Protein AF-A0A7X4F585-F1 (afdb_monomer)

Sequence (140 aa):
MANHPDQGALLEEEERNAAQSAGTGHWVRLRQEAQLLRRVLLQQGEAIQLWRQRQQEALAGHNRTLARQCADHEHRCRQEGQVMWQRLEMIGSLPPEAWRTTTAQGGWRVTEAPASLQQSWANFVVERELQELQRQAGKG

Foldseek 3Di:
DDPDPVVVVVVVVVVVVVLVVLLVVLLVLLVVLLVLLVVQLVVLVVLLVVLCVLLVVCVVVVNNVLSVLSVVLSVVSVVLSVVSVVSSVVSVPDDSVVSSVDHHDDDRHGRDRDPVSVVVSVVSVVVVVVVVVVVVVVVD

Solvent-accessible surface area (backbone atoms only — not comparable to full-atom values): 7636 Å² total; per-residue (Å²): 136,81,84,58,82,64,57,61,56,52,51,54,49,52,51,50,52,51,51,51,52,50,27,54,53,27,40,54,44,39,52,51,35,48,52,49,41,56,54,35,47,52,53,29,50,51,50,33,51,52,27,51,50,50,17,52,53,26,48,76,70,68,35,60,67,60,17,49,54,27,47,56,50,26,50,50,30,50,55,55,40,49,55,47,48,53,51,42,51,51,63,73,68,55,53,81,75,49,39,46,72,47,78,60,72,79,87,85,64,61,75,75,77,55,68,67,59,54,49,55,50,53,52,50,52,53,55,52,54,52,52,51,51,51,58,54,64,76,72,111

Secondary structure (DSSP, 8-state):
----THHHHHHHHHHHHHHHHHHHHHHHHHHHHHHHHHHHHHHHHHHHHHHHHHHHHHHHTT-HHHHHHHHHHHHHHHHHHHHHHHHHHHHHT--TTGGGTPPPP------PPPHHHHHHHHHHHHHHHHHHHHHHHTT-

Radius of gyration: 26.68 Å; Cα contacts (8 Å, |Δi|>4): 91; chains: 1; bounding box: 58×24×91 Å

pLDDT: mean 88.34, std 14.0, range [43.84, 98.5]

Nearest PDB structures (foldseek):
  6zvt-assembly1_A  TM=5.135E-01  e=1.633E-01  Nostoc punctiforme
  9eon-assembly1_A  TM=4.734E-01  e=2.419E-01  Synechocystis sp. PCC 6803
  9eom-assembly1_A-60  TM=4.720E-01  e=3.203E-01  Synechocystis sp. PCC 6803
  8to0-assembly1_z4  TM=4.113E-01  e=7.855E+00  Mus musculus

Mean predicted aligned error: 8.58 Å

Structure (mmCIF, N/CA/C/O backbone):
data_AF-A0A7X4F585-F1
#
_entry.id   AF-A0A7X4F585-F1
#
loop_
_atom_site.group_PDB
_atom_site.id
_atom_site.type_symbol
_atom_site.label_atom_id
_atom_site.label_alt_id
_atom_site.label_comp_id
_atom_site.label_asym_id
_atom_site.label_entity_id
_atom_site.label_seq_id
_atom_site.pdbx_PDB_ins_code
_atom_site.Cartn_x
_atom_site.Cartn_y
_atom_site.Cartn_z
_atom_site.occupancy
_atom_site.B_iso_or_equiv
_atom_site.auth_seq_id
_atom_site.auth_comp_id
_atom_site.auth_asym_id
_atom_site.auth_atom_id
_atom_site.pdbx_PDB_model_num
ATOM 1 N N . MET A 1 1 ? 40.100 16.026 -50.854 1.00 43.84 1 MET A N 1
ATOM 2 C CA . MET A 1 1 ? 39.215 15.698 -49.718 1.00 43.84 1 MET A CA 1
ATOM 3 C C . MET A 1 1 ? 38.523 14.386 -50.050 1.00 43.84 1 MET A C 1
ATOM 5 O O . MET A 1 1 ? 37.568 14.397 -50.811 1.00 43.84 1 MET A O 1
ATOM 9 N N . ALA A 1 2 ? 39.091 13.259 -49.617 1.00 44.94 2 ALA A N 1
ATOM 10 C CA . ALA A 1 2 ? 38.515 11.941 -49.861 1.00 44.94 2 ALA A CA 1
ATOM 11 C C . ALA A 1 2 ? 37.603 11.589 -48.680 1.00 44.94 2 ALA A C 1
ATOM 13 O O . ALA A 1 2 ? 38.094 11.295 -47.594 1.00 44.94 2 ALA A O 1
ATOM 14 N N . ASN A 1 3 ? 36.285 11.664 -48.882 1.00 51.06 3 ASN A N 1
ATOM 15 C CA . ASN A 1 3 ? 35.334 10.984 -48.006 1.00 51.06 3 ASN A CA 1
ATOM 16 C C . ASN A 1 3 ? 35.526 9.487 -48.246 1.00 51.06 3 ASN A C 1
ATOM 18 O O . ASN A 1 3 ? 35.176 8.979 -49.312 1.00 51.06 3 ASN A O 1
ATOM 22 N N . HIS A 1 4 ? 36.172 8.809 -47.300 1.00 47.16 4 HIS A N 1
ATOM 23 C CA . HIS A 1 4 ? 36.396 7.375 -47.388 1.00 47.16 4 HIS A CA 1
ATOM 24 C C . HIS A 1 4 ? 35.045 6.651 -47.240 1.00 47.16 4 HIS A C 1
ATOM 26 O O . HIS A 1 4 ? 34.365 6.866 -46.237 1.00 47.16 4 HIS A O 1
ATOM 32 N N . PRO A 1 5 ? 34.651 5.787 -48.196 1.00 57.41 5 PRO A N 1
ATOM 33 C CA . PRO A 1 5 ? 33.362 5.080 -48.176 1.00 57.41 5 PRO A CA 1
ATOM 34 C C . PRO A 1 5 ? 33.188 4.141 -46.969 1.00 57.41 5 PRO A C 1
ATOM 36 O O . PRO A 1 5 ? 32.078 3.711 -46.680 1.00 57.41 5 PRO A O 1
ATOM 39 N N . ASP A 1 6 ? 34.271 3.875 -46.240 1.00 59.28 6 ASP A N 1
ATOM 40 C CA . ASP A 1 6 ? 34.323 3.035 -45.042 1.00 59.28 6 ASP A CA 1
ATOM 41 C C . ASP A 1 6 ? 33.863 3.770 -43.762 1.00 59.28 6 ASP A C 1
ATOM 43 O O . ASP A 1 6 ? 33.423 3.150 -42.799 1.00 59.28 6 ASP A O 1
ATOM 47 N N . GLN A 1 7 ? 33.887 5.113 -43.747 1.00 56.91 7 GLN A N 1
ATOM 48 C CA . GLN A 1 7 ? 33.471 5.901 -42.573 1.00 56.91 7 GLN A CA 1
ATOM 49 C C . GLN A 1 7 ? 31.955 5.871 -42.336 1.00 56.91 7 GLN A C 1
ATOM 51 O O . GLN A 1 7 ? 31.518 5.902 -41.190 1.00 56.91 7 GLN A O 1
ATOM 56 N N . GLY A 1 8 ? 31.147 5.784 -43.398 1.00 63.88 8 GLY A N 1
ATOM 57 C CA . GLY A 1 8 ? 29.690 5.671 -43.267 1.00 63.88 8 GLY A CA 1
ATOM 58 C C . GLY A 1 8 ? 29.258 4.325 -42.679 1.00 63.88 8 GLY A C 1
ATOM 59 O O . GLY A 1 8 ? 28.366 4.280 -41.840 1.00 63.88 8 GLY A O 1
ATOM 60 N N . ALA A 1 9 ? 29.941 3.242 -43.061 1.00 67.12 9 ALA A N 1
ATOM 61 C CA . ALA A 1 9 ? 29.659 1.901 -42.556 1.00 67.12 9 ALA A CA 1
ATOM 62 C C . ALA A 1 9 ? 30.000 1.758 -41.063 1.00 67.12 9 ALA A C 1
ATOM 64 O O . ALA A 1 9 ? 29.220 1.174 -40.314 1.00 67.12 9 ALA A O 1
ATOM 65 N N . LEU A 1 10 ? 31.117 2.349 -40.622 1.00 65.50 10 LEU A N 1
ATOM 66 C CA . LEU A 1 10 ? 31.521 2.360 -39.212 1.00 65.50 10 LEU A CA 1
ATOM 67 C C . LEU A 1 10 ? 30.543 3.150 -38.331 1.00 65.50 10 LEU A C 1
ATOM 69 O O . LEU A 1 10 ? 30.186 2.682 -37.254 1.00 65.50 10 LEU A O 1
ATOM 73 N N . LEU A 1 11 ? 30.062 4.305 -38.803 1.00 68.62 11 LEU A N 1
ATOM 74 C CA . LEU A 1 11 ? 29.063 5.097 -38.079 1.00 68.62 11 LEU A CA 1
ATOM 75 C C . LEU A 1 11 ? 27.720 4.358 -37.972 1.00 68.62 11 LEU A C 1
ATOM 77 O O . LEU A 1 11 ? 27.142 4.302 -36.890 1.00 68.62 11 LEU A O 1
ATOM 81 N N . GLU A 1 12 ? 27.249 3.721 -39.048 1.00 71.44 12 GLU A N 1
ATOM 82 C CA . GLU A 1 12 ? 26.033 2.896 -38.999 1.00 71.44 12 GLU A CA 1
ATOM 83 C C . GLU A 1 12 ? 26.171 1.687 -38.055 1.00 71.44 12 GLU A C 1
ATOM 85 O O . GLU A 1 12 ? 25.202 1.279 -37.410 1.00 71.44 12 GLU A O 1
ATOM 90 N N . GLU A 1 13 ? 27.357 1.081 -37.978 1.00 72.75 13 GLU A N 1
ATOM 91 C CA . GLU A 1 13 ? 27.632 -0.045 -37.085 1.00 72.75 13 GLU A CA 1
ATOM 92 C C . GLU A 1 13 ? 27.703 0.393 -35.614 1.00 72.75 13 GLU A C 1
ATOM 94 O O . GLU A 1 13 ? 27.109 -0.261 -34.751 1.00 72.75 13 GLU A O 1
ATOM 99 N N . GLU A 1 14 ? 28.331 1.534 -35.319 1.00 68.31 14 GLU A N 1
ATOM 100 C CA . GLU A 1 14 ? 28.312 2.153 -33.989 1.00 68.31 14 GLU A CA 1
ATOM 101 C C . GLU A 1 14 ? 26.889 2.536 -33.556 1.00 68.31 14 GLU A C 1
ATOM 103 O O . GLU A 1 14 ? 26.487 2.232 -32.429 1.00 68.31 14 GLU A O 1
ATOM 108 N N . GLU A 1 15 ? 26.086 3.118 -34.452 1.00 69.56 15 GLU A N 1
ATOM 109 C CA . GLU A 1 15 ? 24.680 3.444 -34.191 1.00 69.56 15 GLU A CA 1
ATOM 110 C C . GLU A 1 15 ? 23.839 2.187 -33.923 1.00 69.56 15 GLU A C 1
ATOM 112 O O . GLU A 1 15 ? 23.046 2.154 -32.973 1.00 69.56 15 GLU A O 1
ATOM 117 N N . ARG A 1 16 ? 24.040 1.111 -34.697 1.00 67.88 16 ARG A N 1
ATOM 118 C CA . ARG A 1 16 ? 23.380 -0.185 -34.459 1.00 67.88 16 ARG A CA 1
ATOM 119 C C . ARG A 1 16 ? 23.792 -0.789 -33.119 1.00 67.88 16 ARG A C 1
ATOM 121 O 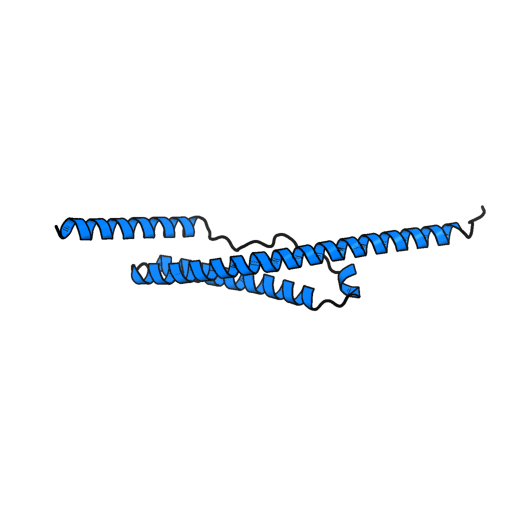O . ARG A 1 16 ? 22.922 -1.266 -32.387 1.00 67.88 16 ARG A O 1
ATOM 128 N N . ASN A 1 17 ? 25.073 -0.745 -32.766 1.00 66.44 17 ASN A N 1
ATOM 129 C CA . ASN A 1 17 ? 25.582 -1.267 -31.496 1.00 66.44 17 ASN A CA 1
ATOM 130 C C . ASN A 1 17 ? 25.069 -0.461 -30.292 1.00 66.44 17 ASN A C 1
ATOM 132 O O . ASN A 1 17 ? 24.675 -1.042 -29.272 1.00 66.44 17 ASN A O 1
ATOM 136 N N . ALA A 1 18 ? 24.993 0.866 -30.416 1.00 60.47 18 ALA A N 1
ATOM 137 C CA . ALA A 1 18 ? 24.404 1.742 -29.408 1.00 60.47 18 ALA A CA 1
ATOM 138 C C . ALA A 1 18 ? 22.900 1.468 -29.233 1.00 60.47 18 ALA A C 1
ATOM 140 O O . ALA A 1 18 ? 22.427 1.319 -28.104 1.00 60.47 18 ALA A O 1
ATOM 141 N N . ALA A 1 19 ? 22.155 1.313 -30.333 1.00 62.62 19 ALA A N 1
ATOM 142 C CA . ALA A 1 19 ? 20.730 0.985 -30.307 1.00 62.62 19 ALA A CA 1
ATOM 143 C C . ALA A 1 19 ? 20.456 -0.402 -29.696 1.00 62.62 19 ALA A C 1
ATOM 145 O O . ALA A 1 19 ? 19.513 -0.564 -28.915 1.00 62.62 19 ALA A O 1
ATOM 146 N N . GLN A 1 20 ? 21.291 -1.402 -29.996 1.00 64.38 20 GLN A N 1
ATOM 147 C CA . GLN A 1 20 ? 21.198 -2.737 -29.394 1.00 64.38 20 GLN A CA 1
ATOM 148 C C . GLN A 1 20 ? 21.499 -2.712 -27.891 1.00 64.38 20 GLN A C 1
ATOM 150 O O . GLN A 1 20 ? 20.757 -3.300 -27.097 1.00 64.38 20 GLN A O 1
ATOM 155 N N . SER A 1 21 ? 22.539 -1.986 -27.478 1.00 61.84 21 SER A N 1
ATOM 156 C CA . SER A 1 21 ? 22.902 -1.838 -26.064 1.00 61.84 21 SER A CA 1
ATOM 157 C C . SER A 1 21 ? 21.816 -1.096 -25.275 1.00 61.84 21 SER A C 1
ATOM 159 O O . SER A 1 21 ? 21.405 -1.546 -24.202 1.00 61.84 21 SER A O 1
ATOM 161 N N . ALA A 1 22 ? 21.273 -0.011 -25.836 1.00 61.88 22 ALA A N 1
ATOM 162 C CA . ALA A 1 22 ? 20.170 0.745 -25.246 1.00 61.88 22 ALA A CA 1
ATOM 163 C C . ALA A 1 22 ? 18.883 -0.092 -25.139 1.00 61.88 22 ALA A C 1
ATOM 165 O O . ALA A 1 22 ? 18.253 -0.122 -24.080 1.00 61.88 22 ALA A O 1
ATOM 166 N N . GLY A 1 23 ? 18.526 -0.840 -26.190 1.00 62.94 23 GLY A N 1
ATOM 167 C CA . GLY A 1 23 ? 17.368 -1.740 -26.185 1.00 62.94 23 GLY A CA 1
ATOM 168 C C . GLY A 1 23 ? 17.484 -2.863 -25.148 1.00 62.94 23 GLY A C 1
ATOM 169 O O . GLY A 1 23 ? 16.498 -3.205 -24.493 1.00 62.94 23 GLY A O 1
ATOM 170 N N . THR A 1 24 ? 18.697 -3.381 -24.932 1.00 68.88 24 THR A N 1
ATOM 171 C CA . THR A 1 24 ? 18.981 -4.372 -23.881 1.00 68.88 24 THR A CA 1
ATOM 172 C C . THR A 1 24 ? 18.815 -3.758 -22.485 1.00 68.88 24 THR A C 1
ATOM 174 O O . THR A 1 24 ? 18.202 -4.363 -21.604 1.00 68.88 24 THR A O 1
ATOM 177 N N . GLY A 1 25 ? 19.275 -2.517 -22.289 1.00 75.50 25 GLY A N 1
ATOM 178 C CA . GLY A 1 25 ? 19.095 -1.770 -21.041 1.00 75.50 25 GLY A CA 1
ATOM 179 C C . GLY A 1 25 ? 17.629 -1.455 -20.715 1.00 75.50 25 GLY A C 1
ATOM 180 O O . GLY A 1 25 ? 17.220 -1.570 -19.557 1.00 75.50 25 GLY A O 1
ATOM 181 N N . HIS A 1 26 ? 16.816 -1.108 -21.716 1.00 79.62 26 HIS A N 1
ATOM 182 C CA . HIS A 1 26 ? 15.382 -0.858 -21.528 1.00 79.62 26 HIS A CA 1
ATOM 183 C C . HIS A 1 26 ? 14.617 -2.112 -21.114 1.00 79.62 26 HIS A C 1
ATOM 185 O O . HIS A 1 26 ? 13.840 -2.066 -20.157 1.00 79.62 26 HIS A O 1
ATOM 191 N N . TRP A 1 27 ? 14.902 -3.251 -21.748 1.00 82.19 27 TRP A N 1
ATOM 192 C CA . TRP A 1 27 ? 14.273 -4.517 -21.384 1.00 82.19 27 TRP A CA 1
ATOM 193 C C . TRP A 1 27 ? 14.545 -4.907 -19.924 1.00 82.19 27 TRP A C 1
ATOM 195 O O . TRP A 1 27 ? 13.621 -5.275 -19.193 1.00 82.19 27 TRP A O 1
ATOM 205 N N . VAL A 1 28 ? 15.797 -4.770 -19.466 1.00 86.44 28 VAL A N 1
ATOM 206 C CA . VAL A 1 28 ? 16.169 -5.065 -18.072 1.00 86.44 28 VAL A CA 1
ATOM 207 C C . VAL A 1 28 ? 15.393 -4.172 -17.102 1.00 86.44 28 VAL A C 1
ATOM 209 O O . VAL A 1 28 ? 14.856 -4.669 -16.111 1.00 86.44 28 VAL A O 1
ATOM 212 N N . ARG A 1 29 ? 15.279 -2.871 -17.395 1.00 89.75 29 ARG A N 1
ATOM 213 C CA . ARG A 1 29 ? 14.562 -1.912 -16.539 1.00 89.75 29 ARG A CA 1
ATOM 214 C C . ARG A 1 29 ? 13.059 -2.189 -16.475 1.00 89.75 29 ARG A C 1
ATOM 216 O O . ARG A 1 29 ? 12.501 -2.177 -15.383 1.00 89.75 29 ARG A O 1
ATOM 223 N N . LEU A 1 30 ? 12.410 -2.502 -17.598 1.00 92.12 30 LEU A N 1
ATOM 224 C CA . LEU A 1 30 ? 10.989 -2.886 -17.613 1.00 92.12 30 LEU A CA 1
ATOM 225 C C . LEU A 1 30 ? 10.735 -4.179 -16.841 1.00 92.12 30 LEU A C 1
ATOM 227 O O . LEU A 1 30 ? 9.744 -4.306 -16.121 1.00 92.12 30 LEU A O 1
ATOM 231 N N . ARG A 1 31 ? 11.650 -5.147 -16.947 1.00 91.19 31 ARG A N 1
ATOM 232 C CA . ARG A 1 31 ? 11.558 -6.388 -16.177 1.00 91.19 31 ARG A CA 1
ATOM 233 C C . ARG A 1 31 ? 11.683 -6.125 -14.675 1.00 91.19 31 ARG A C 1
ATOM 235 O O . ARG A 1 31 ? 10.914 -6.698 -13.902 1.00 91.19 31 ARG A O 1
ATOM 242 N N . GLN A 1 32 ? 12.616 -5.264 -14.271 1.00 93.12 32 GLN A N 1
ATOM 243 C CA . GLN A 1 32 ? 12.771 -4.833 -12.879 1.00 93.12 32 GLN A CA 1
ATOM 244 C C . GLN A 1 32 ? 11.526 -4.093 -12.379 1.00 93.12 32 GLN A C 1
ATOM 246 O O . GLN A 1 32 ? 11.042 -4.385 -11.288 1.00 93.12 32 GLN A O 1
ATOM 251 N N . GLU A 1 33 ? 10.956 -3.203 -13.193 1.00 95.19 33 GLU A N 1
ATOM 252 C CA . GLU A 1 33 ? 9.699 -2.521 -12.882 1.00 95.19 33 GLU A CA 1
ATOM 253 C C . GLU A 1 33 ? 8.559 -3.523 -12.655 1.00 95.19 33 GLU A C 1
ATOM 255 O O . GLU A 1 33 ? 7.888 -3.466 -11.627 1.00 95.19 33 GLU A O 1
ATOM 260 N N . ALA A 1 34 ? 8.364 -4.490 -13.556 1.00 95.25 34 ALA A N 1
ATOM 261 C CA . ALA A 1 34 ? 7.321 -5.504 -13.408 1.00 95.25 34 ALA A CA 1
ATOM 262 C C . ALA A 1 34 ? 7.517 -6.384 -12.160 1.00 95.25 34 ALA A C 1
ATOM 264 O O . ALA A 1 34 ? 6.547 -6.852 -11.562 1.00 95.25 34 ALA A O 1
ATOM 265 N N . GLN A 1 35 ? 8.763 -6.653 -11.758 1.00 95.75 35 GLN A N 1
ATOM 266 C CA . GLN A 1 35 ? 9.059 -7.346 -10.499 1.00 95.75 35 GLN A CA 1
ATOM 267 C C . GLN A 1 35 ? 8.709 -6.481 -9.283 1.00 95.75 35 GLN A C 1
ATOM 269 O O . GLN A 1 35 ? 8.073 -6.975 -8.350 1.00 95.75 35 GLN A O 1
ATOM 274 N N . LEU A 1 36 ? 9.074 -5.196 -9.310 1.00 96.81 36 LEU A N 1
ATOM 275 C CA . LEU A 1 36 ? 8.736 -4.241 -8.259 1.00 96.81 36 LEU A CA 1
ATOM 276 C C . LEU A 1 36 ? 7.217 -4.094 -8.112 1.00 96.81 36 LEU A C 1
ATOM 278 O O . LEU A 1 36 ? 6.707 -4.237 -7.006 1.00 96.81 36 LEU A O 1
ATOM 282 N N . LEU A 1 37 ? 6.493 -3.900 -9.217 1.00 97.69 37 LEU A N 1
ATOM 283 C CA . LEU A 1 37 ? 5.033 -3.801 -9.239 1.00 97.69 37 LEU A CA 1
ATOM 284 C C . LEU A 1 37 ? 4.369 -5.023 -8.605 1.00 97.69 37 LEU A C 1
ATOM 286 O O . LEU A 1 37 ? 3.525 -4.858 -7.733 1.00 97.69 37 LEU A O 1
ATOM 290 N N . ARG A 1 38 ? 4.781 -6.247 -8.971 1.00 97.69 38 ARG A N 1
ATOM 291 C CA . ARG A 1 38 ? 4.247 -7.479 -8.356 1.00 97.69 38 ARG A CA 1
ATOM 292 C C . ARG A 1 38 ? 4.439 -7.492 -6.843 1.00 97.69 38 ARG A C 1
ATOM 294 O O . ARG A 1 38 ? 3.505 -7.808 -6.115 1.00 97.69 38 ARG A O 1
ATOM 301 N N . ARG A 1 39 ? 5.636 -7.139 -6.368 1.00 97.69 39 ARG A N 1
ATOM 302 C CA . ARG A 1 39 ? 5.928 -7.086 -4.931 1.00 97.69 39 ARG A CA 1
ATOM 303 C C . ARG A 1 39 ? 5.065 -6.041 -4.227 1.00 97.69 39 ARG A C 1
ATOM 305 O O . ARG A 1 39 ? 4.457 -6.351 -3.208 1.00 97.69 39 ARG A O 1
ATOM 312 N N . VAL A 1 40 ? 5.008 -4.827 -4.770 1.00 97.75 40 VAL A N 1
ATOM 313 C CA . VAL A 1 40 ? 4.247 -3.723 -4.175 1.00 97.75 40 VAL A CA 1
ATOM 314 C C . VAL A 1 40 ? 2.752 -4.033 -4.177 1.00 97.75 40 VAL A C 1
ATOM 316 O O . VAL A 1 40 ? 2.108 -3.800 -3.168 1.00 97.75 40 VAL A O 1
ATOM 319 N N . LEU A 1 41 ? 2.205 -4.633 -5.236 1.00 98.19 41 LEU A N 1
ATOM 320 C CA . LEU A 1 41 ? 0.797 -5.045 -5.308 1.00 98.19 41 LEU A CA 1
ATOM 321 C C . LEU A 1 41 ? 0.407 -6.053 -4.219 1.00 98.19 41 LEU A C 1
ATOM 323 O O . LEU A 1 41 ? -0.684 -5.950 -3.661 1.00 98.19 41 LEU A O 1
ATOM 327 N N . LEU A 1 42 ? 1.288 -7.001 -3.883 1.00 98.00 42 LEU A N 1
ATOM 328 C CA . LEU A 1 42 ? 1.046 -7.933 -2.775 1.00 98.00 42 LEU A CA 1
ATOM 329 C C . LEU A 1 42 ? 0.976 -7.189 -1.436 1.00 98.00 42 LEU A C 1
ATOM 331 O O . LEU A 1 42 ? 0.010 -7.345 -0.691 1.00 98.00 42 LEU A O 1
ATOM 335 N N . GLN A 1 43 ? 1.945 -6.308 -1.178 1.00 97.44 43 GLN A N 1
ATOM 336 C CA . GLN A 1 43 ? 1.968 -5.478 0.031 1.00 97.44 43 GLN A CA 1
ATOM 337 C C . GLN A 1 43 ? 0.781 -4.499 0.087 1.00 97.44 43 GLN A C 1
ATOM 339 O O . GLN A 1 43 ? 0.228 -4.228 1.149 1.00 97.44 43 GLN A O 1
ATOM 344 N N . GLN A 1 44 ? 0.346 -3.993 -1.066 1.00 97.50 44 GLN A N 1
ATOM 345 C CA . GLN A 1 44 ? -0.839 -3.155 -1.207 1.00 97.50 44 GLN A CA 1
ATOM 346 C C . GLN A 1 44 ? -2.109 -3.928 -0.826 1.00 97.50 44 GLN A C 1
ATOM 348 O O . GLN A 1 44 ? -2.985 -3.388 -0.150 1.00 97.50 44 GLN A O 1
ATOM 353 N N . GLY A 1 45 ? -2.194 -5.205 -1.216 1.00 97.56 45 GLY A N 1
ATOM 354 C CA . GLY A 1 45 ? -3.256 -6.121 -0.804 1.00 97.56 45 GLY A CA 1
ATOM 355 C C . GLY A 1 45 ? -3.291 -6.340 0.710 1.00 97.56 45 GLY A C 1
ATOM 356 O O . GLY A 1 45 ? -4.363 -6.265 1.311 1.00 97.56 45 GLY A O 1
ATOM 357 N N . GLU A 1 46 ? -2.132 -6.534 1.343 1.00 98.06 46 GLU A N 1
ATOM 358 C CA . GLU A 1 46 ? -2.015 -6.614 2.807 1.00 98.06 46 GLU A CA 1
ATOM 359 C C . GLU A 1 46 ? -2.486 -5.317 3.482 1.00 98.06 46 GLU A C 1
ATOM 361 O O . GLU A 1 46 ? -3.280 -5.361 4.423 1.00 98.06 46 GLU A O 1
ATOM 366 N N . ALA A 1 47 ? -2.077 -4.155 2.960 1.00 97.56 47 ALA A N 1
ATOM 367 C CA . ALA A 1 47 ? -2.513 -2.855 3.466 1.00 97.56 47 ALA A CA 1
ATOM 368 C C . ALA A 1 47 ? -4.040 -2.680 3.367 1.00 97.56 47 ALA A C 1
ATOM 370 O O . ALA A 1 47 ? -4.671 -2.222 4.319 1.00 97.56 47 ALA A O 1
ATOM 371 N N . ILE A 1 48 ? -4.657 -3.088 2.253 1.00 98.44 48 ILE A N 1
ATOM 372 C CA . ILE A 1 48 ? -6.120 -3.074 2.077 1.00 98.44 48 ILE A CA 1
ATOM 373 C C . ILE A 1 48 ? -6.815 -3.903 3.162 1.00 98.44 48 ILE A C 1
ATOM 375 O O . ILE A 1 48 ? -7.775 -3.431 3.777 1.00 98.44 48 ILE A O 1
ATOM 379 N N . GLN A 1 49 ? -6.340 -5.125 3.419 1.00 98.31 49 GLN A N 1
ATOM 380 C CA . GLN A 1 49 ? -6.944 -5.983 4.441 1.00 98.31 49 GLN A CA 1
ATOM 381 C C . GLN A 1 49 ? -6.772 -5.395 5.840 1.00 98.31 49 GLN A C 1
ATOM 383 O O . GLN A 1 49 ? -7.741 -5.338 6.596 1.00 98.31 49 GLN A O 1
ATOM 388 N N . LEU A 1 50 ? -5.579 -4.884 6.152 1.00 98.25 50 LEU A N 1
ATOM 389 C CA . LEU A 1 50 ? -5.298 -4.222 7.421 1.00 98.25 50 LEU A CA 1
ATOM 390 C C . LEU A 1 50 ? -6.273 -3.066 7.670 1.00 98.25 50 LEU A C 1
ATOM 392 O O . LEU A 1 50 ? -6.908 -3.006 8.719 1.00 98.25 50 LEU A O 1
ATOM 396 N N . TRP A 1 51 ? -6.432 -2.149 6.716 1.00 98.12 51 TRP A N 1
ATOM 397 C CA . TRP A 1 51 ? -7.291 -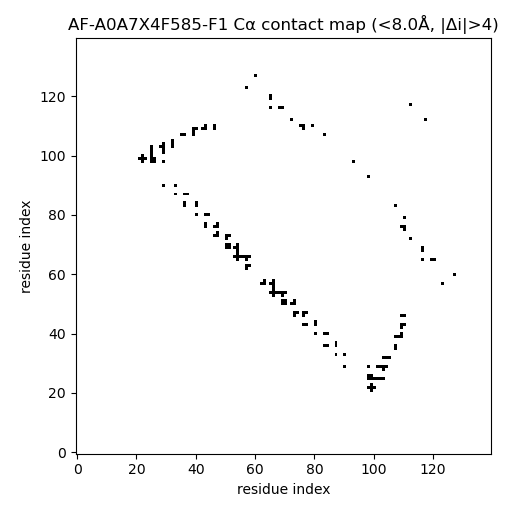0.978 6.914 1.00 98.12 51 TRP A CA 1
ATOM 398 C C . TRP A 1 51 ? -8.781 -1.313 6.925 1.00 98.12 51 TRP A C 1
ATOM 400 O O . TRP A 1 51 ? -9.537 -0.685 7.669 1.00 98.12 51 TRP A O 1
ATOM 410 N N . ARG A 1 52 ? -9.195 -2.357 6.201 1.00 98.44 52 ARG A N 1
ATOM 411 C CA . ARG A 1 52 ? -10.546 -2.920 6.312 1.00 98.44 52 ARG A CA 1
ATOM 412 C C . ARG A 1 52 ? -10.803 -3.511 7.700 1.00 98.44 52 ARG A C 1
ATOM 414 O O . ARG A 1 52 ? -11.866 -3.273 8.268 1.00 98.44 52 ARG A O 1
ATOM 421 N N . GLN A 1 53 ? -9.852 -4.258 8.258 1.00 98.38 53 GLN A N 1
ATOM 422 C CA . GLN A 1 53 ? -9.961 -4.795 9.616 1.00 98.38 53 GLN A CA 1
ATOM 423 C C . GLN A 1 53 ? -10.061 -3.656 10.641 1.00 98.38 53 GLN A C 1
ATOM 425 O O . GLN A 1 53 ? -10.984 -3.626 11.452 1.00 98.38 53 GLN A O 1
ATOM 430 N N . ARG A 1 54 ? -9.176 -2.659 10.540 1.00 98.25 54 ARG A N 1
ATOM 431 C CA . ARG A 1 54 ? -9.177 -1.476 11.414 1.00 98.25 54 ARG A CA 1
ATOM 432 C C . ARG A 1 54 ? -10.495 -0.705 11.365 1.00 98.25 54 ARG A C 1
ATOM 434 O O . ARG A 1 54 ? -11.008 -0.282 12.397 1.00 98.25 54 ARG A O 1
ATOM 441 N N . GLN A 1 55 ? -11.094 -0.570 10.183 1.00 98.31 55 GLN A N 1
ATOM 442 C CA . GLN A 1 55 ? -12.433 0.002 10.042 1.00 98.31 55 GLN A CA 1
ATOM 443 C C . GLN A 1 55 ? -13.474 -0.779 10.861 1.00 98.31 55 GLN A C 1
ATOM 445 O O . GLN A 1 55 ? -14.284 -0.165 11.555 1.00 98.31 55 GLN A O 1
ATOM 450 N N . GLN A 1 56 ? -13.478 -2.113 10.778 1.00 98.06 56 GLN A N 1
ATOM 451 C CA . GLN A 1 56 ? -14.435 -2.956 11.505 1.00 98.06 56 GLN A CA 1
ATOM 452 C C . GLN A 1 56 ? -14.248 -2.846 13.022 1.00 98.06 56 GLN A C 1
ATOM 454 O O . GLN A 1 56 ? -15.225 -2.693 13.754 1.00 98.06 56 GLN A O 1
ATOM 459 N N . GLU A 1 57 ? -13.003 -2.845 13.490 1.00 97.50 57 GLU A N 1
ATOM 460 C CA . GLU A 1 57 ? -12.663 -2.658 14.902 1.00 97.50 57 GLU A CA 1
ATOM 461 C C . GLU A 1 57 ? -13.089 -1.276 15.421 1.00 97.50 57 GLU A C 1
ATOM 463 O O . GLU A 1 57 ? -13.711 -1.177 16.481 1.00 97.50 57 GLU A O 1
ATOM 468 N N . ALA A 1 58 ? -12.847 -0.207 14.655 1.00 96.88 58 ALA A N 1
ATOM 469 C CA . ALA A 1 58 ? -13.307 1.137 15.003 1.00 96.88 58 ALA A CA 1
ATOM 470 C C . ALA A 1 58 ? -14.843 1.226 15.072 1.00 96.88 58 ALA A C 1
ATOM 472 O O . ALA A 1 58 ? -15.381 1.877 15.969 1.00 96.88 58 ALA A O 1
ATOM 473 N N . LEU A 1 59 ? -15.565 0.542 14.173 1.00 97.19 59 LEU A N 1
ATOM 474 C CA . LEU A 1 59 ? -17.031 0.449 14.226 1.00 97.19 59 LEU A CA 1
ATOM 475 C C . LEU A 1 59 ? -17.516 -0.301 15.470 1.00 97.19 59 LEU A C 1
ATOM 477 O O . LEU A 1 59 ? -18.463 0.155 16.114 1.00 97.19 59 LEU A O 1
ATOM 481 N N . ALA A 1 60 ? -16.863 -1.410 15.825 1.00 95.06 60 ALA A N 1
ATOM 482 C CA . ALA A 1 60 ? -17.163 -2.171 17.037 1.00 95.06 60 ALA A CA 1
ATOM 483 C C . ALA A 1 60 ? -16.891 -1.353 18.311 1.00 95.06 60 ALA A C 1
ATOM 485 O O . ALA A 1 60 ? -17.641 -1.442 19.278 1.00 95.06 60 ALA A O 1
ATOM 486 N N . GLY A 1 61 ? -15.864 -0.499 18.290 1.00 93.12 61 GLY A N 1
ATOM 487 C CA . GLY A 1 61 ? -15.588 0.496 19.329 1.00 93.12 61 GLY A CA 1
ATOM 488 C C . GLY A 1 61 ? -16.439 1.769 19.240 1.00 93.12 61 GLY A C 1
ATOM 489 O O . GLY A 1 61 ? -16.134 2.742 19.923 1.00 93.12 61 GLY A O 1
ATOM 490 N N . HIS A 1 62 ? -17.470 1.800 18.388 1.00 93.75 62 HIS A N 1
ATOM 491 C CA . HIS A 1 62 ? -18.362 2.942 18.151 1.00 93.75 62 HIS A CA 1
ATOM 492 C C . HIS A 1 62 ? -17.677 4.252 17.698 1.00 93.75 62 HIS A C 1
ATOM 494 O O . HIS A 1 62 ? -18.309 5.311 17.687 1.00 93.75 62 HIS A O 1
ATOM 500 N N . ASN A 1 63 ? -16.427 4.201 17.226 1.00 96.31 63 ASN A N 1
ATOM 501 C CA . ASN A 1 63 ? -15.699 5.354 16.699 1.00 96.31 63 ASN A CA 1
ATOM 502 C C . ASN A 1 63 ? -15.936 5.511 15.185 1.00 96.31 63 ASN A C 1
ATOM 504 O O . ASN A 1 63 ? -15.130 5.107 14.344 1.00 96.31 63 ASN A O 1
ATOM 508 N N . ARG A 1 64 ? -17.078 6.117 14.827 1.00 96.62 64 ARG A N 1
ATOM 509 C CA . ARG A 1 64 ? -17.497 6.304 13.422 1.00 96.62 64 ARG A CA 1
ATOM 510 C C . ARG A 1 64 ? -16.537 7.175 12.608 1.00 96.62 64 ARG A C 1
ATOM 512 O O . ARG A 1 64 ? -16.377 6.938 11.412 1.00 96.62 64 ARG A O 1
ATOM 519 N N . THR A 1 65 ? -15.910 8.168 13.236 1.00 97.62 65 THR A N 1
ATOM 520 C CA . THR A 1 65 ? -14.958 9.059 12.560 1.00 97.62 65 THR A CA 1
ATOM 521 C C . THR A 1 65 ? -13.706 8.294 12.150 1.00 97.62 65 THR A C 1
ATOM 523 O O . THR A 1 65 ? -13.334 8.338 10.979 1.00 97.62 65 THR A O 1
ATOM 526 N N . LEU A 1 66 ? -13.106 7.534 13.073 1.00 98.06 66 LEU A N 1
ATOM 527 C CA . LEU A 1 66 ? -11.937 6.706 12.772 1.00 98.06 66 LEU A CA 1
ATOM 528 C C . LEU A 1 66 ? -12.271 5.618 11.747 1.00 98.06 66 LEU A C 1
ATOM 530 O O . LEU A 1 66 ? -11.525 5.431 10.791 1.00 98.06 66 LEU A O 1
ATOM 534 N N . ALA A 1 67 ? -13.429 4.965 11.881 1.00 98.38 67 ALA A N 1
ATOM 535 C CA . ALA A 1 67 ? -13.891 3.980 10.907 1.00 98.38 67 ALA A CA 1
ATOM 536 C C . ALA A 1 67 ? -13.965 4.559 9.486 1.00 98.38 67 ALA A C 1
ATOM 538 O O . ALA A 1 67 ? -13.502 3.926 8.537 1.00 98.38 67 ALA A O 1
ATOM 539 N N . ARG A 1 68 ? -14.502 5.777 9.335 1.00 98.25 68 ARG A N 1
ATOM 540 C CA . ARG A 1 68 ? -14.541 6.472 8.044 1.00 98.25 68 ARG A CA 1
ATOM 541 C C . ARG A 1 68 ? -13.138 6.774 7.521 1.00 98.25 68 ARG A C 1
ATOM 543 O O . ARG A 1 68 ? -12.871 6.502 6.360 1.00 98.25 68 ARG A O 1
ATOM 550 N N . GLN A 1 69 ? -12.235 7.270 8.364 1.00 98.38 69 GLN A N 1
ATOM 551 C CA . GLN A 1 69 ? -10.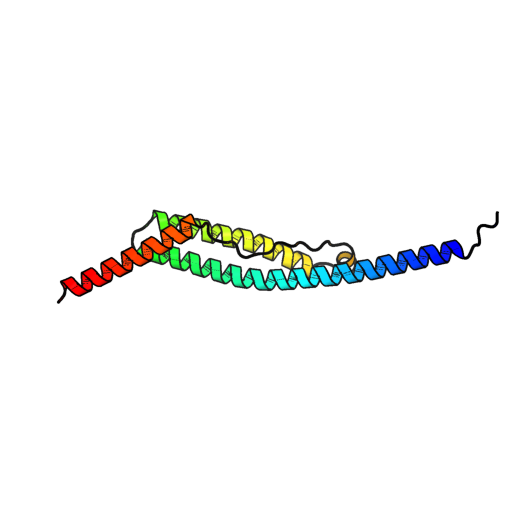855 7.549 7.951 1.00 98.38 69 GLN A CA 1
ATOM 552 C C . GLN A 1 69 ? -10.112 6.279 7.502 1.00 98.38 69 GLN A C 1
ATOM 554 O O . GLN A 1 69 ? -9.379 6.315 6.512 1.00 98.38 69 GLN A O 1
ATOM 559 N N . CYS A 1 70 ? -10.319 5.150 8.189 1.00 98.25 70 CYS A N 1
ATOM 560 C CA . CYS A 1 70 ? -9.790 3.853 7.768 1.00 98.25 70 CYS A CA 1
ATOM 561 C C . CYS A 1 70 ? -10.366 3.424 6.412 1.00 98.25 70 CYS A C 1
ATOM 563 O O . CYS A 1 70 ? -9.600 3.012 5.546 1.00 98.25 70 CYS A O 1
ATOM 565 N N . ALA A 1 71 ? -11.680 3.569 6.206 1.00 98.38 71 ALA A N 1
ATOM 566 C CA . ALA A 1 71 ? -12.338 3.245 4.939 1.00 98.38 71 ALA A CA 1
ATOM 567 C C . ALA A 1 71 ? -11.848 4.129 3.776 1.00 98.38 71 ALA A C 1
ATOM 569 O O . ALA A 1 71 ? -11.563 3.627 2.692 1.00 98.38 71 ALA A O 1
ATOM 570 N N . ASP A 1 72 ? -11.695 5.435 4.004 1.00 98.44 72 ASP A N 1
ATOM 571 C CA . ASP A 1 72 ? -11.201 6.378 2.996 1.00 98.44 72 ASP A CA 1
ATOM 572 C C . ASP A 1 72 ? -9.757 6.040 2.588 1.00 98.44 72 ASP A C 1
ATOM 574 O O . ASP A 1 72 ? -9.398 6.085 1.407 1.00 98.44 72 ASP A O 1
ATOM 578 N N . HIS A 1 73 ? -8.914 5.664 3.554 1.00 98.38 73 HIS A N 1
ATOM 579 C CA . HIS A 1 73 ? -7.545 5.253 3.263 1.00 98.38 73 HIS A CA 1
ATOM 580 C C . HIS A 1 73 ? -7.479 3.881 2.574 1.00 98.38 73 HIS A C 1
ATOM 582 O O . HIS A 1 73 ? -6.742 3.730 1.604 1.00 98.38 73 HIS A O 1
ATOM 588 N N . GLU A 1 74 ? -8.295 2.914 2.997 1.00 98.50 74 GLU A N 1
ATOM 589 C CA . GLU A 1 74 ? -8.466 1.622 2.322 1.00 98.50 74 GLU A CA 1
ATOM 590 C C . GLU A 1 74 ? -8.869 1.805 0.851 1.00 98.50 74 GLU A C 1
ATOM 592 O O . GLU A 1 74 ? -8.281 1.194 -0.044 1.00 98.50 74 GLU A O 1
ATOM 597 N N . HIS A 1 75 ? -9.810 2.713 0.583 1.00 98.19 75 HIS A N 1
ATOM 598 C CA . HIS A 1 75 ? -10.228 3.049 -0.771 1.00 98.19 75 HIS A CA 1
ATOM 599 C C . HIS A 1 75 ? -9.079 3.630 -1.604 1.00 98.19 75 HIS A C 1
ATOM 601 O O . HIS A 1 75 ? -8.861 3.189 -2.734 1.00 98.19 75 HIS A O 1
ATOM 607 N N . ARG A 1 76 ? -8.297 4.560 -1.038 1.00 98.19 76 ARG A N 1
ATOM 608 C CA . ARG A 1 76 ? -7.091 5.086 -1.698 1.00 98.19 76 ARG A CA 1
ATOM 609 C C . ARG A 1 76 ? -6.102 3.968 -2.015 1.00 98.19 76 ARG A C 1
ATOM 611 O O . ARG A 1 76 ? -5.567 3.928 -3.118 1.00 98.19 76 ARG A O 1
ATOM 618 N N . CYS A 1 77 ? -5.905 3.030 -1.089 1.00 98.00 77 CYS A N 1
ATOM 619 C CA . CYS A 1 77 ? -5.034 1.890 -1.331 1.00 98.00 77 CYS A CA 1
ATOM 620 C C . CYS A 1 77 ? -5.501 1.053 -2.534 1.00 98.00 77 CYS A C 1
ATOM 622 O O . CYS A 1 77 ? -4.675 0.621 -3.339 1.00 98.00 77 CYS A O 1
ATOM 624 N N . ARG A 1 78 ? -6.812 0.853 -2.711 1.00 98.25 78 ARG A N 1
ATOM 625 C CA . ARG A 1 78 ? -7.336 0.165 -3.902 1.00 98.25 78 ARG A CA 1
ATOM 626 C C . ARG A 1 78 ? -7.119 0.948 -5.190 1.00 98.25 78 ARG A C 1
ATOM 628 O O . ARG A 1 78 ? -6.752 0.338 -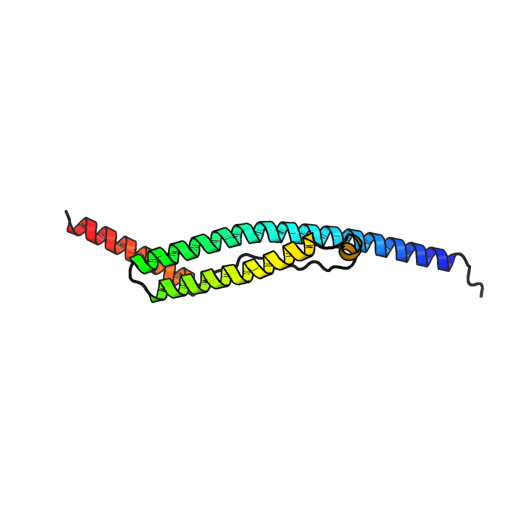6.188 1.00 98.25 78 ARG A O 1
ATOM 635 N N . GLN A 1 79 ? -7.339 2.261 -5.172 1.00 98.19 79 GLN A N 1
ATOM 636 C CA . GLN A 1 79 ? -7.148 3.114 -6.350 1.00 98.19 79 GLN A CA 1
ATOM 637 C C . GLN A 1 79 ? -5.692 3.080 -6.832 1.00 98.19 79 GLN A C 1
ATOM 639 O O . GLN A 1 79 ? -5.436 2.795 -7.998 1.00 98.19 79 GLN A O 1
ATOM 644 N N . GLU A 1 80 ? -4.734 3.279 -5.926 1.00 97.56 80 GLU A N 1
ATOM 645 C CA . GLU A 1 80 ? -3.304 3.206 -6.256 1.00 97.56 80 GLU A CA 1
ATOM 646 C C . GLU A 1 80 ? -2.900 1.796 -6.719 1.00 97.56 80 GLU A C 1
ATOM 648 O O . GLU A 1 80 ? -2.169 1.635 -7.697 1.00 97.56 80 GLU A O 1
ATOM 653 N N . GLY A 1 81 ? -3.440 0.754 -6.075 1.00 97.81 81 GLY A N 1
ATOM 654 C CA . GLY A 1 81 ? -3.244 -0.631 -6.507 1.00 97.81 81 GLY A CA 1
ATOM 655 C C . GLY A 1 81 ? -3.776 -0.897 -7.918 1.00 97.81 81 GLY A C 1
ATOM 656 O O . GLY A 1 81 ? -3.141 -1.611 -8.689 1.00 97.81 81 GLY A O 1
ATOM 657 N N . GLN A 1 82 ? -4.900 -0.287 -8.302 1.00 98.06 82 GLN A N 1
ATOM 658 C CA . GLN A 1 82 ? -5.446 -0.408 -9.653 1.00 98.06 82 GLN A CA 1
ATOM 659 C C . GLN A 1 82 ? -4.516 0.215 -10.701 1.00 98.06 82 GLN A C 1
ATOM 661 O O . GLN A 1 82 ? -4.309 -0.389 -11.752 1.00 98.06 82 GLN A O 1
ATOM 666 N N . VAL A 1 83 ? -3.907 1.368 -10.410 1.00 97.69 83 VAL A N 1
ATOM 667 C CA . VAL A 1 83 ? -2.914 2.001 -11.299 1.00 97.69 83 VAL A CA 1
ATOM 668 C C . VAL A 1 83 ? -1.691 1.097 -11.479 1.00 97.69 83 VAL A C 1
ATOM 670 O O . VAL A 1 83 ? -1.248 0.858 -12.603 1.00 97.69 83 VAL A O 1
ATOM 673 N N . MET A 1 84 ? -1.178 0.528 -10.384 1.00 97.75 84 MET A N 1
ATOM 674 C CA . MET A 1 84 ? -0.064 -0.428 -10.426 1.00 97.75 84 MET A CA 1
ATOM 675 C C . MET A 1 84 ? -0.417 -1.683 -11.234 1.00 97.75 84 MET A C 1
ATOM 677 O O . MET A 1 84 ? 0.403 -2.172 -12.013 1.00 97.75 84 MET A O 1
ATOM 681 N N . TRP A 1 85 ? -1.642 -2.194 -11.080 1.00 97.88 85 TRP A N 1
ATOM 682 C CA . TRP A 1 85 ? -2.123 -3.353 -11.828 1.00 97.88 85 TRP A CA 1
ATOM 683 C C . TRP A 1 85 ? -2.213 -3.065 -13.326 1.00 97.88 85 TRP A C 1
ATOM 685 O O . TRP A 1 85 ? -1.675 -3.828 -14.123 1.00 97.88 85 TRP A O 1
ATOM 695 N N . GLN A 1 86 ? -2.806 -1.932 -13.707 1.00 97.88 86 GLN A N 1
ATOM 696 C CA . GLN A 1 86 ? -2.890 -1.494 -15.103 1.00 97.88 86 GLN A CA 1
ATOM 697 C C . GLN A 1 86 ? -1.504 -1.338 -15.731 1.00 97.88 86 GLN A C 1
ATOM 699 O O . GLN A 1 86 ? -1.287 -1.742 -16.874 1.00 97.88 86 GLN A O 1
ATOM 704 N N . ARG A 1 87 ? -0.530 -0.801 -14.985 1.00 96.88 87 ARG A N 1
ATOM 705 C CA . ARG A 1 87 ? 0.852 -0.717 -15.465 1.00 96.88 87 ARG A CA 1
ATOM 706 C C . ARG A 1 87 ? 1.474 -2.097 -15.659 1.00 96.88 87 ARG A C 1
ATOM 708 O O . ARG A 1 87 ? 2.134 -2.326 -16.671 1.00 96.88 87 ARG A O 1
ATOM 715 N N . LEU A 1 88 ? 1.275 -3.013 -14.715 1.00 96.75 88 LEU A N 1
ATOM 716 C CA . LEU A 1 88 ? 1.802 -4.371 -14.813 1.00 96.75 88 LEU A CA 1
ATOM 717 C C . LEU A 1 88 ? 1.186 -5.137 -15.996 1.00 96.75 88 LEU A C 1
ATOM 719 O O . LEU A 1 88 ? 1.910 -5.816 -16.723 1.00 96.75 88 LEU A O 1
ATOM 723 N N . GLU A 1 89 ? -0.123 -5.000 -16.202 1.00 96.88 89 GLU A N 1
ATOM 724 C CA . GLU A 1 89 ? -0.860 -5.584 -17.327 1.00 96.88 89 GLU A CA 1
ATOM 725 C C . GLU A 1 89 ? -0.382 -5.018 -18.667 1.00 96.88 89 GLU A C 1
ATOM 727 O O . GLU A 1 89 ? -0.114 -5.781 -19.598 1.00 96.88 89 GLU A O 1
ATOM 732 N N . MET A 1 90 ? -0.182 -3.699 -18.741 1.00 96.00 90 MET A N 1
ATOM 733 C CA . MET A 1 90 ? 0.406 -3.045 -19.907 1.00 96.00 90 MET A CA 1
ATOM 734 C C . MET A 1 90 ? 1.770 -3.654 -20.236 1.00 96.00 90 MET A C 1
ATOM 736 O O . MET A 1 90 ? 1.951 -4.104 -21.361 1.00 96.00 90 MET A O 1
ATOM 740 N N . ILE A 1 91 ? 2.697 -3.735 -19.268 1.00 94.44 91 ILE A N 1
ATOM 741 C CA . ILE A 1 91 ? 4.030 -4.330 -19.485 1.00 94.44 91 ILE A CA 1
ATOM 742 C C . ILE A 1 91 ? 3.911 -5.784 -19.962 1.00 94.44 91 ILE A C 1
ATOM 744 O O . ILE A 1 91 ? 4.618 -6.190 -20.882 1.00 94.44 91 ILE A O 1
ATOM 748 N N . GLY A 1 92 ? 3.010 -6.566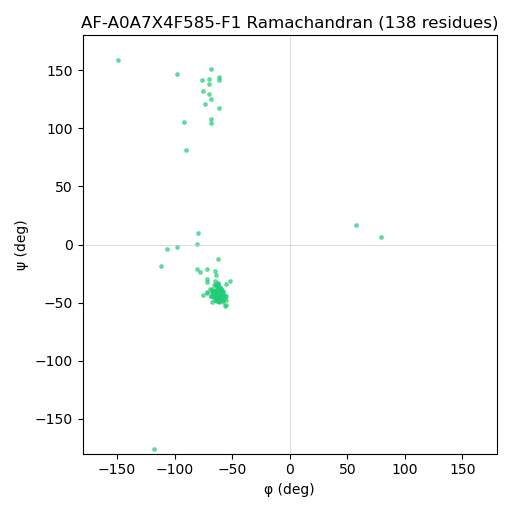 -19.360 1.00 92.69 92 GLY A N 1
ATOM 749 C CA . GLY A 1 92 ? 2.767 -7.960 -19.740 1.00 92.69 92 GLY A CA 1
ATOM 750 C C . GLY A 1 92 ? 2.194 -8.142 -21.148 1.00 92.69 92 GLY A C 1
ATOM 751 O O . GLY A 1 92 ? 2.376 -9.205 -21.735 1.00 92.69 92 GLY A O 1
ATOM 752 N N . SER A 1 93 ? 1.551 -7.110 -21.694 1.00 94.25 93 SER A N 1
ATOM 753 C CA . SER A 1 93 ? 0.912 -7.122 -23.016 1.00 94.25 93 SER A CA 1
ATOM 754 C C . SER A 1 93 ? 1.786 -6.515 -24.122 1.00 94.25 93 SER A C 1
ATOM 756 O O . SER A 1 93 ? 1.375 -6.492 -25.282 1.00 94.25 93 SER A O 1
ATOM 758 N N . LEU A 1 94 ? 2.979 -6.002 -23.790 1.00 93.31 94 LEU A N 1
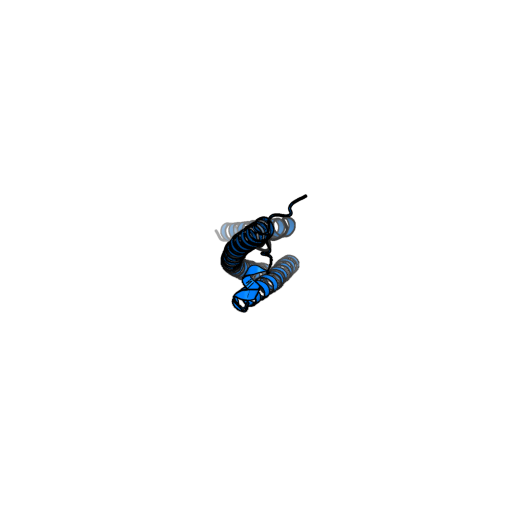ATOM 759 C CA . LEU A 1 94 ? 3.861 -5.365 -24.769 1.00 93.31 94 LEU A CA 1
ATOM 760 C C . LEU A 1 94 ? 4.448 -6.395 -25.749 1.00 93.31 94 LEU A C 1
ATOM 762 O O . LEU A 1 94 ? 5.074 -7.365 -25.303 1.00 93.31 94 LEU A O 1
ATOM 766 N N . PRO A 1 95 ? 4.354 -6.153 -27.071 1.00 89.62 95 PRO A N 1
ATOM 767 C CA . PRO A 1 95 ? 5.067 -6.958 -28.054 1.00 89.62 95 PRO A CA 1
ATOM 768 C C . PRO A 1 95 ? 6.586 -6.710 -27.953 1.00 89.62 95 PRO A C 1
ATOM 770 O O . PRO A 1 95 ? 6.988 -5.610 -27.558 1.00 89.62 95 PRO A O 1
ATOM 773 N N . PRO A 1 96 ? 7.455 -7.686 -28.289 1.00 82.56 96 PRO A N 1
ATOM 774 C CA . PRO A 1 96 ? 8.910 -7.610 -28.077 1.00 82.56 96 PRO A CA 1
ATOM 775 C C . PRO A 1 96 ? 9.592 -6.353 -28.637 1.00 82.56 96 PRO A C 1
ATOM 777 O O . PRO A 1 96 ? 10.570 -5.863 -28.072 1.00 82.56 96 PRO A O 1
ATOM 780 N N . GLU A 1 97 ? 9.070 -5.801 -29.727 1.00 84.88 97 GLU A N 1
ATOM 781 C CA . GLU A 1 97 ? 9.557 -4.579 -30.363 1.00 84.88 97 GLU A CA 1
ATOM 782 C C . GLU A 1 97 ? 9.306 -3.352 -29.473 1.00 84.88 97 GLU A C 1
ATOM 784 O O . GLU A 1 97 ? 10.177 -2.491 -29.336 1.00 84.88 97 GLU A O 1
ATOM 789 N N . ALA A 1 98 ? 8.155 -3.308 -28.794 1.00 87.44 98 ALA A N 1
ATOM 790 C CA . ALA A 1 98 ? 7.783 -2.225 -27.8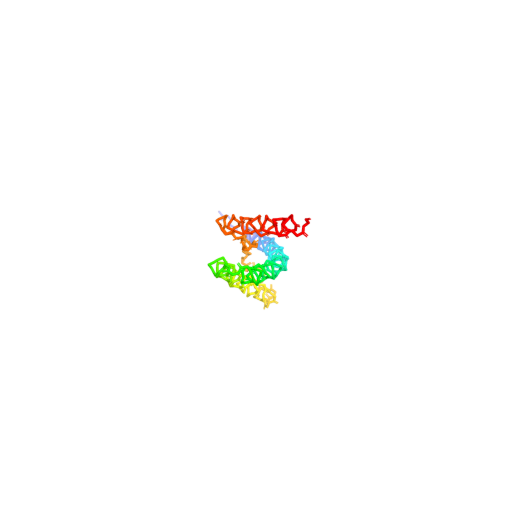87 1.00 87.44 98 ALA A CA 1
ATOM 791 C C . ALA A 1 98 ? 8.591 -2.238 -26.579 1.00 87.44 98 ALA A C 1
ATOM 793 O O . ALA A 1 98 ? 8.731 -1.198 -25.937 1.00 87.44 98 ALA A O 1
ATOM 794 N N . TRP A 1 99 ? 9.193 -3.369 -26.192 1.00 82.56 99 TRP A N 1
ATOM 795 C CA . TRP A 1 99 ? 10.083 -3.428 -25.021 1.00 82.56 99 TRP A CA 1
ATOM 796 C C . TRP A 1 99 ? 11.339 -2.568 -25.184 1.00 82.56 99 TRP A C 1
ATOM 798 O O . TRP A 1 99 ? 11.908 -2.118 -24.192 1.00 82.56 99 TRP A O 1
ATOM 808 N N . ARG A 1 100 ? 11.780 -2.328 -26.425 1.00 78.75 100 ARG A N 1
ATOM 809 C CA . ARG A 1 100 ? 12.989 -1.540 -26.710 1.00 78.75 100 ARG A CA 1
ATOM 810 C C . ARG A 1 100 ? 12.760 -0.037 -26.583 1.00 78.75 100 ARG A C 1
ATOM 812 O O . ARG A 1 100 ? 13.721 0.697 -26.370 1.00 78.75 100 ARG A O 1
ATOM 819 N N . THR A 1 101 ? 11.516 0.412 -26.723 1.00 82.31 101 THR A N 1
ATOM 820 C CA . THR A 1 101 ? 11.136 1.833 -26.723 1.00 82.31 101 THR A CA 1
ATOM 821 C C . THR A 1 101 ? 10.311 2.234 -25.503 1.00 82.31 101 THR A C 1
ATOM 823 O O . THR A 1 101 ? 10.238 3.419 -25.189 1.00 82.31 101 THR A O 1
ATOM 826 N N . THR A 1 102 ? 9.709 1.277 -24.790 1.00 87.50 102 THR A N 1
ATOM 827 C CA . THR A 1 102 ? 8.906 1.583 -23.604 1.00 87.50 102 THR A CA 1
ATOM 828 C C . THR A 1 102 ? 9.800 1.966 -22.429 1.00 87.50 102 THR A C 1
ATOM 830 O O . THR A 1 102 ? 10.626 1.186 -21.955 1.00 87.50 102 THR A O 1
ATOM 833 N N . THR A 1 103 ? 9.595 3.173 -21.913 1.00 88.50 103 THR A N 1
ATOM 834 C CA . THR A 1 103 ? 10.315 3.668 -20.742 1.00 88.50 103 THR A CA 1
ATOM 835 C C . THR A 1 103 ? 9.780 3.019 -19.470 1.00 88.50 103 THR A C 1
ATOM 837 O O . THR A 1 103 ? 8.566 2.987 -19.237 1.00 88.50 103 THR A O 1
ATOM 840 N N . ALA A 1 104 ? 10.689 2.530 -18.628 1.00 88.75 104 ALA A N 1
ATOM 841 C CA . ALA A 1 104 ? 10.338 2.043 -17.303 1.00 88.75 104 ALA A CA 1
ATOM 842 C C . ALA A 1 104 ? 9.926 3.203 -16.382 1.00 88.75 104 ALA A C 1
ATOM 844 O O . ALA A 1 104 ? 10.566 4.256 -16.382 1.00 88.75 104 ALA A O 1
ATOM 845 N N . GLN A 1 105 ? 8.878 3.002 -15.587 1.00 90.94 105 GLN A N 1
ATOM 846 C CA . GLN A 1 105 ? 8.465 3.931 -14.536 1.00 90.94 105 GLN A CA 1
ATOM 847 C C . GLN A 1 105 ? 9.007 3.455 -13.184 1.00 90.94 105 GLN A C 1
ATOM 849 O O . GLN A 1 105 ? 9.161 2.259 -12.930 1.00 90.94 105 GLN A O 1
ATOM 854 N N . GLY A 1 106 ? 9.337 4.411 -12.321 1.00 87.19 106 GLY A N 1
ATOM 855 C CA . GLY A 1 106 ? 9.834 4.165 -10.970 1.00 87.19 106 GLY A CA 1
ATOM 856 C C . GLY A 1 106 ? 8.899 4.735 -9.909 1.00 87.19 106 GLY A C 1
ATOM 857 O O . GLY A 1 106 ? 7.840 5.272 -10.216 1.00 87.19 106 GLY A O 1
ATOM 858 N N . GLY A 1 107 ? 9.312 4.639 -8.645 1.00 90.12 107 GLY A N 1
ATOM 859 C CA . GLY A 1 107 ? 8.562 5.220 -7.526 1.00 90.12 107 GLY A CA 1
ATOM 860 C C . GLY A 1 107 ? 7.354 4.400 -7.065 1.00 90.12 107 GLY A C 1
ATOM 861 O O . GLY A 1 107 ? 6.621 4.853 -6.190 1.00 90.12 107 GLY A O 1
ATOM 862 N N . TRP A 1 108 ? 7.167 3.190 -7.602 1.00 95.81 108 TRP A N 1
ATOM 863 C CA . TRP A 1 108 ? 6.157 2.247 -7.131 1.00 95.81 108 TRP A CA 1
ATOM 864 C C . TRP A 1 108 ? 6.418 1.876 -5.673 1.00 95.81 108 TRP A C 1
ATOM 866 O O . TRP A 1 108 ? 7.454 1.298 -5.338 1.00 95.81 108 TRP A O 1
ATOM 876 N N . ARG A 1 109 ? 5.471 2.221 -4.804 1.00 96.88 109 ARG A N 1
ATOM 877 C CA . ARG A 1 109 ? 5.527 1.963 -3.367 1.00 96.88 109 ARG A CA 1
ATOM 878 C C . ARG A 1 109 ? 4.127 1.763 -2.820 1.00 96.88 109 ARG A C 1
ATOM 880 O O . ARG A 1 109 ? 3.158 2.221 -3.420 1.00 96.88 109 ARG A O 1
ATOM 887 N N . VAL A 1 110 ? 4.051 1.111 -1.669 1.00 97.00 110 VAL A N 1
ATOM 888 C CA . VAL A 1 110 ? 2.791 0.922 -0.955 1.00 97.00 110 VAL A CA 1
ATOM 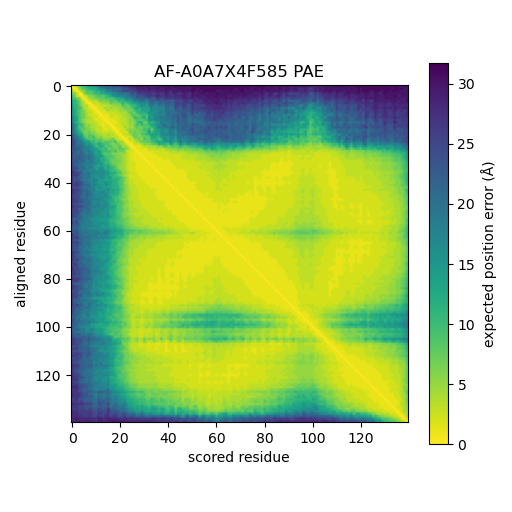889 C C . VAL A 1 110 ? 2.219 2.283 -0.573 1.00 97.00 110 VAL A C 1
ATOM 891 O O . VAL A 1 110 ? 2.960 3.195 -0.198 1.00 97.00 110 VAL A O 1
ATOM 894 N N . THR A 1 111 ? 0.902 2.431 -0.669 1.00 96.69 111 THR A N 1
ATOM 895 C CA . THR A 1 111 ? 0.227 3.648 -0.214 1.00 96.69 111 THR A CA 1
ATOM 896 C C . THR A 1 111 ? 0.307 3.738 1.303 1.00 96.69 111 THR A C 1
ATOM 898 O O . THR A 1 111 ? -0.367 3.007 2.025 1.00 96.69 111 THR A O 1
ATOM 901 N N . GLU A 1 112 ? 1.127 4.657 1.795 1.00 95.94 112 GLU A N 1
ATOM 902 C CA . GLU A 1 112 ? 1.270 4.882 3.227 1.00 95.94 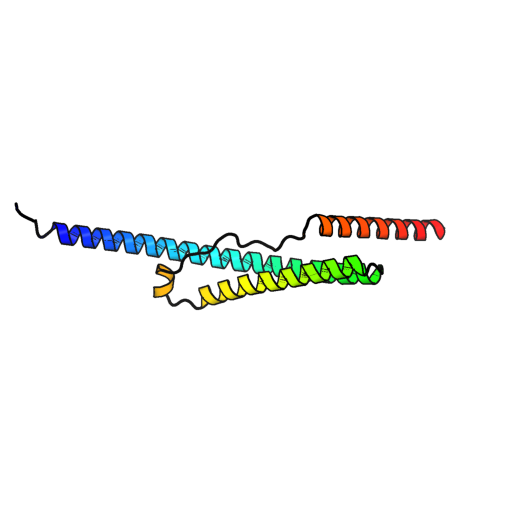112 GLU A CA 1
ATOM 903 C C . GLU A 1 112 ? 0.076 5.657 3.789 1.00 95.94 112 GLU A C 1
ATOM 905 O O . GLU A 1 112 ? -0.458 6.590 3.175 1.00 95.94 112 GLU A O 1
ATOM 910 N N . ALA A 1 113 ? -0.340 5.273 4.993 1.00 96.06 113 ALA A N 1
ATOM 911 C CA . ALA A 1 113 ? -1.317 6.039 5.745 1.00 96.06 113 ALA A CA 1
ATOM 912 C C . ALA A 1 113 ? -0.710 7.357 6.225 1.00 96.06 113 ALA A C 1
ATOM 914 O O . ALA A 1 113 ? 0.441 7.371 6.666 1.00 96.06 113 ALA A O 1
ATOM 915 N N . PRO A 1 114 ? -1.482 8.457 6.218 1.00 97.00 114 PRO A N 1
ATOM 916 C CA . PRO A 1 114 ? -1.014 9.703 6.799 1.00 97.00 114 PRO A CA 1
ATOM 917 C C . PRO A 1 114 ? -0.734 9.516 8.296 1.00 97.00 114 PRO A C 1
ATOM 919 O O . PRO A 1 114 ? -1.468 8.809 8.991 1.00 97.00 114 PRO A O 1
ATOM 922 N N . ALA A 1 115 ? 0.301 10.192 8.802 1.00 97.00 115 ALA A N 1
ATOM 923 C CA . ALA A 1 115 ? 0.728 10.083 10.199 1.00 97.00 115 ALA A CA 1
ATOM 924 C C . ALA A 1 115 ? -0.405 10.386 11.196 1.00 97.00 115 ALA A C 1
ATOM 926 O O . ALA A 1 115 ? -0.512 9.737 12.231 1.00 97.00 115 ALA A O 1
ATOM 927 N N . SER A 1 116 ? -1.304 11.314 10.854 1.00 97.38 116 SER A N 1
ATOM 928 C CA . SER A 1 116 ? -2.488 11.618 11.663 1.00 97.38 116 SER A CA 1
ATOM 929 C C . SER A 1 116 ? -3.422 10.417 11.821 1.00 97.38 116 SER A C 1
ATOM 931 O O . SER A 1 116 ? -3.864 10.145 12.931 1.00 97.38 116 SER A O 1
ATOM 933 N N . LEU A 1 117 ? -3.680 9.658 10.749 1.00 97.88 117 LEU A N 1
ATOM 934 C CA . LEU A 1 117 ? -4.506 8.448 10.810 1.00 97.88 117 LEU A CA 1
ATOM 935 C C . LEU A 1 117 ? -3.819 7.347 11.622 1.00 97.88 117 LEU A C 1
ATOM 937 O O . LEU A 1 117 ? -4.472 6.670 12.413 1.00 97.88 117 LEU A O 1
ATOM 941 N N . GLN A 1 118 ? -2.504 7.182 11.460 1.00 97.44 118 GLN A N 1
ATOM 942 C CA . GLN A 1 118 ? -1.747 6.232 12.277 1.00 97.44 118 GLN A CA 1
ATOM 943 C C . GLN A 1 118 ? -1.816 6.591 13.766 1.00 97.44 118 GLN A C 1
ATOM 945 O O . GLN A 1 118 ? -2.061 5.712 14.590 1.00 97.44 118 GLN A O 1
ATOM 950 N N . GLN A 1 119 ? -1.686 7.875 14.104 1.00 97.88 119 GLN A N 1
ATOM 951 C CA . GLN A 1 119 ? -1.807 8.351 15.479 1.00 97.88 119 GLN A CA 1
ATOM 952 C C . GLN A 1 119 ? -3.223 8.153 16.034 1.00 97.88 119 GLN A C 1
ATOM 954 O O . GLN A 1 119 ? -3.379 7.665 17.150 1.00 97.88 119 GLN A O 1
ATOM 959 N N . SER A 1 120 ? -4.262 8.496 15.264 1.00 97.56 120 SER A N 1
ATOM 960 C CA . SER A 1 120 ? -5.654 8.279 15.677 1.00 97.56 120 SER A CA 1
ATOM 961 C C . SER A 1 120 ? -5.951 6.800 15.923 1.00 97.56 120 SER A C 1
ATOM 963 O O . SER A 1 120 ? -6.639 6.471 16.886 1.00 97.56 120 SER A O 1
ATOM 965 N N . TRP A 1 121 ? -5.395 5.910 15.096 1.00 97.81 121 TRP A N 1
ATOM 966 C CA . TRP A 1 121 ? -5.484 4.469 15.308 1.00 97.81 121 TRP A CA 1
ATOM 967 C C . TRP A 1 121 ? -4.778 4.027 16.596 1.00 97.81 121 TRP A C 1
ATOM 969 O O . TRP A 1 121 ? -5.363 3.300 17.395 1.00 97.81 121 TRP A O 1
ATOM 979 N N . ALA A 1 122 ? -3.547 4.487 16.828 1.00 97.50 122 ALA A N 1
ATOM 980 C CA . ALA A 1 122 ? -2.787 4.145 18.030 1.00 97.50 122 ALA A CA 1
ATOM 981 C C . ALA A 1 122 ? -3.508 4.584 19.315 1.00 97.50 122 ALA A C 1
ATOM 983 O O . ALA A 1 122 ? -3.640 3.791 20.245 1.00 97.50 122 ALA A O 1
ATOM 984 N N . ASN A 1 123 ? -4.041 5.810 19.341 1.00 97.12 123 ASN A N 1
ATOM 985 C CA . ASN A 1 123 ? -4.809 6.313 20.481 1.00 97.12 123 ASN A CA 1
ATOM 986 C C . ASN A 1 123 ? -6.049 5.450 20.751 1.00 97.12 123 ASN A C 1
ATOM 988 O O . ASN A 1 123 ? -6.309 5.090 21.894 1.00 97.12 123 ASN A O 1
ATOM 992 N N . PHE A 1 124 ? -6.779 5.069 19.699 1.00 97.06 124 PHE A N 1
ATOM 993 C CA . PHE A 1 124 ? -7.961 4.218 19.822 1.00 97.06 124 PHE A CA 1
ATOM 994 C C . PHE A 1 124 ? -7.647 2.846 20.438 1.00 97.06 124 PHE A C 1
ATOM 996 O O . PHE A 1 124 ? -8.396 2.380 21.297 1.00 97.06 124 PHE A O 1
ATOM 1003 N N . VAL A 1 125 ? -6.542 2.211 20.031 1.00 96.50 125 VAL A N 1
ATOM 1004 C CA . VAL A 1 125 ? -6.106 0.925 20.603 1.00 96.50 125 VAL A CA 1
ATOM 1005 C C . VAL A 1 125 ? -5.803 1.074 22.095 1.00 96.50 125 VAL A C 1
ATOM 1007 O O . VAL A 1 125 ? -6.343 0.321 22.903 1.00 96.50 125 VAL A O 1
ATOM 1010 N N . VAL A 1 126 ? -5.028 2.095 22.473 1.00 96.06 126 VAL A N 1
ATOM 1011 C CA . VAL A 1 126 ? -4.681 2.366 23.880 1.00 96.06 126 VAL A CA 1
ATOM 1012 C C . VAL A 1 126 ? -5.931 2.626 24.729 1.00 96.06 126 VAL A C 1
ATOM 1014 O O . VAL A 1 126 ? -6.070 2.075 25.821 1.00 96.06 126 VAL A O 1
ATOM 1017 N N . GLU A 1 127 ? -6.873 3.432 24.234 1.00 94.25 127 GLU A N 1
ATOM 1018 C CA . GLU A 1 127 ? -8.137 3.708 24.929 1.00 94.25 127 GLU A CA 1
ATOM 1019 C C . GLU A 1 127 ? -8.971 2.435 25.134 1.00 94.25 127 GLU A C 1
ATOM 1021 O O . GLU A 1 127 ? -9.562 2.236 26.199 1.00 94.25 127 GLU A O 1
ATOM 1026 N N . ARG A 1 128 ? -9.010 1.549 24.132 1.00 92.62 128 ARG A N 1
ATOM 1027 C CA . ARG A 1 128 ? -9.732 0.272 24.200 1.00 92.62 128 ARG A CA 1
ATOM 1028 C C . ARG A 1 128 ? -9.122 -0.685 25.218 1.00 92.62 128 ARG A C 1
ATOM 1030 O O . ARG A 1 128 ? -9.881 -1.256 26.004 1.00 92.62 128 ARG A O 1
ATOM 1037 N N . GLU A 1 129 ? -7.800 -0.824 25.227 1.00 92.81 129 GLU A N 1
ATOM 1038 C CA . GLU A 1 129 ? -7.069 -1.651 26.195 1.00 92.81 129 GLU A CA 1
ATOM 1039 C C . GLU A 1 129 ? -7.266 -1.135 27.627 1.00 92.81 129 GLU A C 1
ATOM 1041 O O . GLU A 1 129 ? -7.580 -1.909 28.535 1.00 92.81 129 GLU A O 1
ATOM 1046 N N . LEU A 1 130 ? -7.190 0.185 27.834 1.00 92.56 130 LEU A N 1
ATOM 1047 C CA . LEU A 1 130 ? -7.422 0.796 29.144 1.00 92.56 130 LEU A CA 1
ATOM 1048 C C . LEU A 1 130 ? -8.837 0.511 29.668 1.00 92.56 130 LEU A C 1
ATOM 1050 O O . LEU A 1 130 ? -9.012 0.154 30.836 1.00 92.56 130 LEU A O 1
ATOM 1054 N N . GLN A 1 131 ? -9.853 0.631 28.810 1.00 90.06 131 GLN A N 1
ATOM 1055 C CA . GLN A 1 131 ? -11.236 0.309 29.176 1.00 90.06 131 GLN A CA 1
ATOM 1056 C C . GLN A 1 131 ? -11.415 -1.170 29.539 1.00 90.06 131 GLN A C 1
ATOM 1058 O O . GLN A 1 131 ? -12.220 -1.499 30.412 1.00 90.06 131 GLN A O 1
ATOM 1063 N N . GLU A 1 132 ? -10.701 -2.077 28.875 1.00 91.19 132 GLU A N 1
ATOM 1064 C CA . GLU A 1 132 ? -10.754 -3.508 29.187 1.00 91.19 132 GLU A CA 1
ATOM 1065 C C . GLU A 1 132 ? -10.129 -3.816 30.544 1.00 91.19 132 GLU A C 1
ATOM 1067 O O . GLU A 1 132 ? -10.755 -4.513 31.345 1.00 91.19 132 GLU A O 1
ATOM 1072 N N . LEU A 1 133 ? -8.972 -3.224 30.848 1.00 93.56 133 LEU A N 1
ATOM 1073 C CA . LEU A 1 133 ? -8.335 -3.343 32.160 1.00 93.56 133 LEU A CA 1
ATOM 1074 C C . LEU A 1 133 ? -9.236 -2.809 33.282 1.00 93.56 133 LEU A C 1
ATOM 1076 O O . LEU A 1 133 ? -9.413 -3.473 34.301 1.00 93.56 133 LEU A O 1
ATOM 1080 N N . GLN A 1 134 ? -9.878 -1.653 33.084 1.00 91.75 134 GLN A N 1
ATOM 1081 C CA . GLN A 1 134 ? -10.825 -1.094 34.057 1.00 91.75 134 GLN A CA 1
ATOM 1082 C C . GLN A 1 134 ? -12.038 -2.007 34.281 1.00 91.75 134 GLN A C 1
ATOM 1084 O O . GLN A 1 134 ? -12.463 -2.213 35.418 1.00 91.75 134 GLN A O 1
ATOM 1089 N N . ARG A 1 135 ? -12.585 -2.598 33.210 1.00 90.81 135 ARG A N 1
ATOM 1090 C CA . ARG A 1 135 ? -13.692 -3.566 33.313 1.00 90.81 135 ARG A CA 1
ATOM 1091 C C . ARG A 1 135 ? -13.294 -4.845 34.040 1.00 90.81 135 ARG A C 1
ATOM 1093 O O . ARG A 1 135 ? -14.160 -5.462 34.649 1.00 90.81 135 ARG A O 1
ATOM 1100 N N . GLN A 1 136 ? -12.039 -5.272 33.932 1.00 90.00 136 GLN A N 1
ATOM 1101 C CA . GLN A 1 136 ? -11.527 -6.437 34.654 1.00 90.00 136 GLN A CA 1
ATOM 1102 C C . GLN A 1 136 ? -11.296 -6.110 36.133 1.00 90.00 136 GLN A C 1
ATOM 1104 O O . GLN A 1 136 ? -11.720 -6.877 36.991 1.00 90.00 136 GLN A O 1
ATOM 1109 N N . ALA A 1 137 ? -10.716 -4.944 36.431 1.00 86.88 137 ALA A N 1
ATOM 1110 C CA . ALA A 1 137 ? -10.464 -4.488 37.796 1.00 86.88 137 ALA A CA 1
ATOM 1111 C C . ALA A 1 137 ? -11.751 -4.220 38.596 1.00 86.88 137 ALA A C 1
ATOM 1113 O O . ALA A 1 137 ? -11.787 -4.486 39.787 1.00 86.88 137 ALA A O 1
ATOM 1114 N N . GLY A 1 138 ? -12.820 -3.733 37.956 1.00 76.50 138 GLY A N 1
ATOM 1115 C CA . GLY A 1 138 ? -14.113 -3.496 38.615 1.00 76.50 138 GLY A CA 1
ATOM 1116 C C . GLY A 1 138 ? -14.997 -4.738 38.799 1.00 76.50 138 GLY A C 1
ATOM 1117 O O . GLY A 1 138 ? -16.124 -4.606 39.271 1.00 76.50 138 GLY A O 1
ATOM 1118 N N . LYS A 1 139 ? -14.539 -5.922 38.373 1.00 66.00 139 LYS A N 1
ATOM 1119 C CA . LYS A 1 139 ? -15.253 -7.206 38.516 1.00 66.00 139 LYS A CA 1
ATOM 1120 C C . LYS A 1 139 ? -14.650 -8.128 39.586 1.00 66.00 139 LYS A C 1
ATOM 1122 O O . LYS A 1 139 ? -15.200 -9.210 39.789 1.00 66.00 139 LYS A O 1
ATOM 1127 N N . GLY A 1 140 ? -13.537 -7.733 40.207 1.00 51.97 140 GLY A N 1
ATOM 1128 C CA . GLY A 1 140 ? -12.935 -8.399 41.369 1.00 51.97 140 GLY A CA 1
ATOM 1129 C C . GLY A 1 140 ? -13.280 -7.663 42.652 1.00 51.97 140 GLY A C 1
ATOM 1130 O O . GLY A 1 140 ? -13.404 -8.355 43.682 1.00 51.97 140 GLY A O 1
#